Protein AF-A0A4Y2B4D6-F1 (afdb_monomer_lite)

Sequence (94 aa):
MFTSCLSKHHPVCDILGSLVYGSDRPSYLKRLDYVHHQTPWLCLRAFRTSPIPSLYAEAFEPSLSCRRDKLSLLLLSYSIKLPPSFTWEIIKWQ

Foldseek 3Di:
DPPPPPPPPPLVVLLVVLLCLVPDDPVVNVVVVVVVQCVLCVVVVNDPPDDSVVSCVVVVHDDPVVSNVVNVVSNVVVVVVDDPVVVVVSVVVD

pLDDT: mean 72.29, std 14.78, range [34.44, 86.5]

Organism: Araneus ventricosus (NCBI:txid182803)

Structure (mmCIF, N/CA/C/O backbone):
data_AF-A0A4Y2B4D6-F1
#
_entry.id   AF-A0A4Y2B4D6-F1
#
loop_
_atom_site.group_PDB
_atom_site.id
_atom_site.type_symbol
_atom_site.label_atom_id
_atom_site.label_alt_id
_atom_site.label_comp_id
_atom_site.label_asym_id
_atom_site.label_entity_id
_atom_site.label_seq_id
_atom_site.pdbx_PDB_ins_code
_atom_site.Cartn_x
_atom_site.Cartn_y
_atom_site.Cartn_z
_atom_site.occupancy
_atom_site.B_iso_or_equiv
_atom_site.auth_seq_id
_atom_site.auth_comp_id
_atom_site.auth_asym_id
_atom_site.auth_atom_id
_atom_site.pdbx_PDB_model_num
ATOM 1 N N . MET A 1 1 ? -18.063 9.639 -16.196 1.00 39.66 1 MET A N 1
ATOM 2 C CA . MET A 1 1 ? -18.869 8.499 -15.695 1.00 39.66 1 MET A CA 1
ATOM 3 C C . MET A 1 1 ? -18.123 7.626 -14.664 1.00 39.66 1 MET A C 1
ATOM 5 O O . MET A 1 1 ? -18.430 6.452 -14.562 1.00 39.66 1 MET A O 1
ATOM 9 N N . PHE A 1 2 ? -17.204 8.164 -13.842 1.00 38.88 2 PHE A N 1
ATOM 10 C CA . PHE A 1 2 ? -16.443 7.343 -12.871 1.00 38.88 2 PHE A CA 1
ATOM 11 C C . PHE A 1 2 ? -16.333 7.921 -11.450 1.00 38.88 2 PHE A C 1
ATOM 13 O O . PHE A 1 2 ? -15.703 7.319 -10.593 1.00 38.88 2 PHE A O 1
ATOM 20 N N . THR A 1 3 ? -16.982 9.043 -11.136 1.00 40.88 3 THR A N 1
ATOM 21 C CA . THR A 1 3 ? -16.836 9.685 -9.816 1.00 40.88 3 THR A CA 1
ATOM 22 C C . THR A 1 3 ? -17.827 9.196 -8.754 1.00 40.88 3 THR A C 1
ATOM 24 O O . THR A 1 3 ? -17.830 9.721 -7.649 1.00 40.88 3 THR A O 1
ATOM 27 N N . SER A 1 4 ? -18.657 8.181 -9.034 1.00 34.44 4 SER A N 1
ATOM 28 C CA . SER A 1 4 ? -19.722 7.757 -8.103 1.00 34.44 4 SER A CA 1
ATOM 29 C C . SER A 1 4 ? -19.456 6.467 -7.312 1.00 34.44 4 SER A C 1
ATOM 31 O O . SER A 1 4 ? -20.265 6.109 -6.464 1.00 34.44 4 SER A O 1
ATOM 33 N N . CYS A 1 5 ? -18.321 5.784 -7.505 1.00 40.34 5 CYS A N 1
ATOM 34 C CA . CYS A 1 5 ? -18.009 4.563 -6.739 1.00 40.34 5 CYS A CA 1
ATOM 35 C C . CYS A 1 5 ? -17.001 4.745 -5.593 1.00 40.34 5 CYS A C 1
ATOM 37 O O . CYS A 1 5 ? -16.846 3.828 -4.793 1.00 40.34 5 CYS A O 1
ATOM 39 N N . LEU A 1 6 ? -16.368 5.915 -5.443 1.00 46.66 6 LEU A N 1
ATOM 40 C CA . LEU A 1 6 ? -15.326 6.126 -4.424 1.00 46.66 6 LEU A CA 1
ATOM 41 C C . LEU A 1 6 ? -15.866 6.361 -2.994 1.00 46.66 6 LEU A C 1
ATOM 43 O O . LEU A 1 6 ? -15.086 6.514 -2.062 1.00 46.66 6 LEU A O 1
ATOM 47 N N . SER A 1 7 ? -17.189 6.411 -2.793 1.00 43.09 7 SER A N 1
ATOM 48 C CA . SER A 1 7 ? -17.793 6.880 -1.529 1.00 43.09 7 SER A CA 1
ATOM 49 C C . SER A 1 7 ? -18.484 5.796 -0.687 1.00 43.09 7 SER A C 1
ATOM 51 O O . SER A 1 7 ? -19.003 6.091 0.385 1.00 43.09 7 SER A O 1
ATOM 53 N N . LYS A 1 8 ? -18.454 4.521 -1.096 1.00 47.16 8 LYS A N 1
ATOM 54 C CA . LYS A 1 8 ? -18.922 3.406 -0.246 1.00 47.16 8 LYS A CA 1
ATOM 55 C C . LYS A 1 8 ? -17.761 2.526 0.214 1.00 47.16 8 LYS A C 1
ATOM 57 O O . LYS A 1 8 ? -17.819 1.308 0.102 1.00 47.16 8 LYS A O 1
ATOM 62 N N . HIS A 1 9 ? -16.709 3.142 0.748 1.00 53.41 9 HIS A N 1
ATOM 63 C CA . HIS A 1 9 ? -15.753 2.417 1.582 1.00 53.41 9 HIS A CA 1
ATOM 64 C C . HIS A 1 9 ? -16.442 2.113 2.917 1.00 53.41 9 HIS A C 1
ATOM 66 O O . HIS A 1 9 ? -16.498 2.951 3.817 1.00 53.41 9 HIS A O 1
ATOM 72 N N . HIS A 1 10 ? -17.079 0.944 3.007 1.00 54.38 10 HIS A N 1
ATOM 73 C CA . HIS A 1 10 ? -17.658 0.485 4.260 1.00 54.38 10 HIS A CA 1
ATOM 74 C C . HIS A 1 10 ? -16.495 0.046 5.165 1.00 54.38 10 HIS A C 1
ATOM 76 O O . HIS A 1 10 ? -15.806 -0.915 4.813 1.00 54.38 10 HIS A O 1
ATOM 82 N N . PRO A 1 11 ? -16.267 0.692 6.325 1.00 59.03 11 PRO A N 1
ATOM 83 C CA . PRO A 1 11 ? -15.068 0.462 7.138 1.00 59.03 11 PRO A CA 1
ATOM 84 C C . PRO A 1 11 ? -14.931 -1.000 7.585 1.00 59.03 11 PRO A C 1
ATOM 86 O O . PRO A 1 11 ? -13.832 -1.486 7.814 1.00 59.03 11 PRO A O 1
ATOM 89 N N . VAL A 1 12 ? -16.046 -1.732 7.652 1.00 60.66 12 VAL A N 1
ATOM 90 C CA . VAL A 1 12 ? -16.076 -3.160 7.995 1.00 60.66 12 VAL A CA 1
ATOM 91 C C . VAL A 1 12 ? -15.400 -4.034 6.931 1.00 60.66 12 VAL A C 1
ATOM 93 O O . VAL A 1 12 ? -14.686 -4.970 7.279 1.00 60.66 12 VAL A O 1
ATOM 96 N N . CYS A 1 13 ? -15.587 -3.738 5.641 1.00 56.47 13 CYS A N 1
ATOM 97 C CA . CYS A 1 13 ? -14.988 -4.527 4.559 1.00 56.47 13 CYS A CA 1
ATOM 98 C C . CYS A 1 13 ? -13.463 -4.351 4.522 1.00 56.47 13 CYS A C 1
ATOM 100 O O . CYS A 1 13 ? -12.728 -5.308 4.289 1.00 56.47 13 CYS A O 1
ATOM 102 N N . ASP A 1 14 ? -12.997 -3.143 4.831 1.00 64.69 14 ASP A N 1
ATOM 103 C CA . ASP A 1 14 ? -11.576 -2.813 4.930 1.00 64.69 14 ASP A CA 1
ATOM 104 C C . ASP A 1 14 ? -10.896 -3.497 6.124 1.00 64.69 14 ASP A C 1
ATOM 106 O O . ASP A 1 14 ? -9.777 -4.001 6.005 1.00 64.69 14 ASP A O 1
ATOM 110 N N . ILE A 1 15 ? -11.583 -3.558 7.270 1.00 65.88 15 ILE A N 1
ATOM 111 C CA . ILE A 1 15 ? -11.091 -4.228 8.483 1.00 65.88 15 ILE A CA 1
ATOM 112 C C . ILE A 1 15 ? -10.944 -5.736 8.254 1.00 65.88 15 ILE A C 1
ATOM 114 O O . ILE A 1 15 ? -9.930 -6.310 8.648 1.00 65.88 15 ILE A O 1
ATOM 118 N N . LEU A 1 16 ? -11.910 -6.370 7.581 1.00 67.56 16 LEU A N 1
ATOM 119 C CA . LEU A 1 16 ? -11.823 -7.791 7.225 1.00 67.56 16 LEU A CA 1
ATOM 120 C C . LEU A 1 16 ? -10.631 -8.067 6.302 1.00 67.56 16 LEU A C 1
ATOM 122 O O . LEU A 1 16 ? -9.901 -9.030 6.522 1.00 67.56 16 LEU A O 1
ATOM 126 N N . GLY A 1 17 ? -10.385 -7.191 5.323 1.00 71.31 17 GLY A N 1
ATOM 127 C CA . GLY A 1 17 ? -9.185 -7.266 4.490 1.00 71.31 17 GLY A CA 1
ATOM 128 C C . GLY A 1 17 ? -7.904 -7.163 5.320 1.00 71.31 17 GLY A C 1
ATOM 129 O O . GLY A 1 17 ? -7.026 -8.012 5.200 1.00 71.31 17 GLY A O 1
ATOM 130 N N . SER A 1 18 ? -7.813 -6.165 6.205 1.00 72.62 18 SER A N 1
ATOM 131 C CA . SER A 1 18 ? -6.664 -5.959 7.102 1.00 72.62 18 SER A CA 1
ATOM 132 C C . SER A 1 18 ? -6.367 -7.173 7.989 1.00 72.62 18 SER A C 1
ATOM 134 O O . SER A 1 18 ? -5.208 -7.550 8.147 1.00 72.62 18 SER A O 1
ATOM 136 N N . LEU A 1 19 ? -7.408 -7.817 8.524 1.00 73.69 19 LEU A N 1
ATOM 137 C CA . LEU A 1 19 ? -7.278 -9.006 9.364 1.00 73.69 19 LEU A CA 1
ATOM 138 C C . LEU A 1 19 ? -6.665 -10.181 8.591 1.00 73.69 19 LEU A C 1
ATOM 140 O O . LEU A 1 19 ? -5.719 -10.798 9.069 1.00 73.69 19 LEU A O 1
ATOM 144 N N . VAL A 1 20 ? -7.145 -10.437 7.370 1.00 73.75 20 VAL A N 1
ATOM 145 C CA . VAL A 1 20 ? -6.592 -11.487 6.495 1.00 73.75 20 VAL A CA 1
ATOM 146 C C . VAL A 1 20 ? -5.123 -11.203 6.173 1.00 73.75 20 VAL A C 1
ATOM 148 O O . VAL A 1 20 ? -4.277 -12.080 6.327 1.00 73.75 20 VAL A O 1
ATOM 151 N N . TYR A 1 21 ? -4.791 -9.952 5.836 1.00 74.06 21 TYR A N 1
ATOM 152 C CA . TYR A 1 21 ? -3.404 -9.536 5.609 1.00 74.06 21 TYR A CA 1
ATOM 153 C C . TYR A 1 21 ? -2.515 -9.673 6.859 1.00 74.06 21 TYR A C 1
ATOM 155 O O . TYR A 1 21 ? -1.322 -9.936 6.727 1.00 74.06 21 TYR A O 1
ATOM 163 N N . GLY A 1 22 ? -3.055 -9.474 8.062 1.00 72.31 22 GLY A N 1
ATOM 164 C CA . GLY A 1 22 ? -2.312 -9.623 9.317 1.00 72.31 22 GLY A CA 1
ATOM 165 C C . GLY A 1 22 ? -2.051 -11.081 9.709 1.00 72.31 22 GLY A C 1
ATOM 166 O O . GLY A 1 22 ? -1.032 -11.365 10.337 1.00 72.31 22 GLY A O 1
ATOM 167 N N . SER A 1 23 ? -2.946 -11.993 9.320 1.00 73.81 23 SER A N 1
ATOM 168 C CA . SER A 1 23 ? -2.887 -13.422 9.662 1.00 73.81 23 SER A CA 1
ATOM 169 C C . SER A 1 23 ? -2.216 -14.298 8.593 1.00 73.81 23 SER A C 1
ATOM 171 O O . SER A 1 23 ? -1.929 -15.469 8.843 1.00 73.81 23 SER A O 1
ATOM 173 N N . ASP A 1 24 ? -1.946 -13.762 7.402 1.00 75.06 24 ASP A N 1
ATOM 174 C CA . ASP A 1 24 ? -1.366 -14.520 6.294 1.00 75.06 24 ASP A CA 1
ATOM 175 C C . ASP A 1 24 ? 0.127 -14.843 6.477 1.00 75.06 24 ASP A C 1
ATOM 177 O O . ASP A 1 24 ? 0.920 -14.073 7.027 1.00 75.06 24 ASP A O 1
ATOM 181 N N . ARG A 1 25 ? 0.564 -15.990 5.933 1.00 82.81 25 ARG A N 1
ATOM 182 C CA . ARG A 1 25 ? 1.989 -16.366 5.968 1.00 82.81 25 ARG A CA 1
ATOM 183 C C . ARG A 1 25 ? 2.821 -15.361 5.154 1.00 82.81 25 ARG A C 1
ATOM 185 O O . ARG A 1 25 ? 2.410 -14.967 4.059 1.00 82.81 25 ARG A O 1
ATOM 192 N N . PRO A 1 26 ? 4.065 -15.054 5.568 1.00 80.75 26 PRO A N 1
ATOM 193 C CA . PRO A 1 26 ? 4.916 -14.074 4.883 1.00 80.75 26 PRO A CA 1
ATOM 194 C C . PRO A 1 26 ? 5.193 -14.410 3.407 1.00 80.75 26 PRO A C 1
ATOM 196 O O . PRO A 1 26 ? 5.452 -13.520 2.598 1.00 80.75 26 PRO A O 1
ATOM 199 N N . SER A 1 27 ? 5.124 -15.688 3.024 1.00 85.31 27 SER A N 1
ATOM 200 C CA . SER A 1 27 ? 5.238 -16.126 1.629 1.00 85.31 27 SER A CA 1
ATOM 201 C C . SER A 1 27 ? 4.037 -15.722 0.764 1.00 85.31 27 SER A C 1
ATOM 203 O O . SER A 1 27 ? 4.229 -15.366 -0.400 1.00 85.31 27 SER A O 1
ATOM 205 N N . TYR A 1 28 ? 2.822 -15.749 1.316 1.00 83.06 28 TYR A N 1
ATOM 206 C CA . TYR A 1 28 ? 1.604 -15.310 0.631 1.00 83.06 28 TYR A CA 1
ATOM 207 C C . TYR A 1 28 ? 1.552 -13.786 0.536 1.00 83.06 28 TYR A C 1
ATOM 209 O O . TYR A 1 28 ? 1.282 -13.263 -0.545 1.00 83.06 28 TYR A O 1
ATOM 217 N N . LEU A 1 29 ? 1.948 -13.080 1.600 1.00 82.81 29 LEU A N 1
ATOM 218 C CA . LEU A 1 29 ? 2.042 -11.617 1.600 1.00 82.81 29 LEU A CA 1
ATOM 219 C C . LEU A 1 29 ? 2.949 -11.084 0.491 1.00 82.81 29 LEU A C 1
ATOM 221 O O . LEU A 1 29 ? 2.563 -10.162 -0.220 1.00 82.81 29 LEU A O 1
ATOM 225 N N . LYS A 1 30 ? 4.103 -11.720 0.254 1.00 85.62 30 LYS A N 1
ATOM 226 C CA . LYS A 1 30 ? 4.994 -11.345 -0.858 1.00 85.62 30 LYS A CA 1
ATOM 227 C C . LYS A 1 30 ? 4.335 -11.484 -2.233 1.00 85.62 30 LYS A C 1
ATOM 229 O O . LYS A 1 30 ? 4.596 -10.672 -3.118 1.00 85.62 30 LYS A O 1
ATOM 234 N N . ARG A 1 31 ? 3.495 -12.506 -2.435 1.00 86.50 31 ARG A N 1
ATOM 235 C CA . ARG A 1 31 ? 2.773 -12.700 -3.706 1.00 86.50 31 ARG A CA 1
ATOM 236 C C . ARG A 1 31 ? 1.653 -11.681 -3.873 1.00 86.50 31 ARG A C 1
ATOM 238 O O . ARG A 1 31 ? 1.511 -11.128 -4.958 1.00 86.50 31 ARG A O 1
ATOM 245 N N . LEU A 1 32 ? 0.895 -11.419 -2.810 1.00 83.75 32 LEU A N 1
ATOM 246 C CA . LEU A 1 32 ? -0.132 -10.378 -2.806 1.00 83.75 32 LEU A CA 1
ATOM 247 C C . LEU A 1 32 ? 0.477 -9.005 -3.080 1.00 83.75 32 LEU A C 1
ATOM 249 O O . LEU A 1 32 ? -0.032 -8.296 -3.941 1.00 83.75 32 LEU A O 1
ATOM 253 N N . ASP A 1 33 ? 1.603 -8.676 -2.444 1.00 85.50 33 ASP A N 1
ATOM 254 C CA . ASP A 1 33 ? 2.324 -7.424 -2.682 1.00 85.50 33 ASP A CA 1
ATOM 255 C C . ASP A 1 33 ? 2.772 -7.302 -4.135 1.00 85.50 33 ASP A C 1
ATOM 257 O O . ASP A 1 33 ? 2.599 -6.246 -4.741 1.00 85.50 33 ASP A O 1
ATOM 261 N N . TYR A 1 34 ? 3.285 -8.380 -4.728 1.00 86.44 34 TYR A N 1
ATOM 262 C CA . TYR A 1 34 ? 3.660 -8.387 -6.138 1.00 86.44 34 TYR A 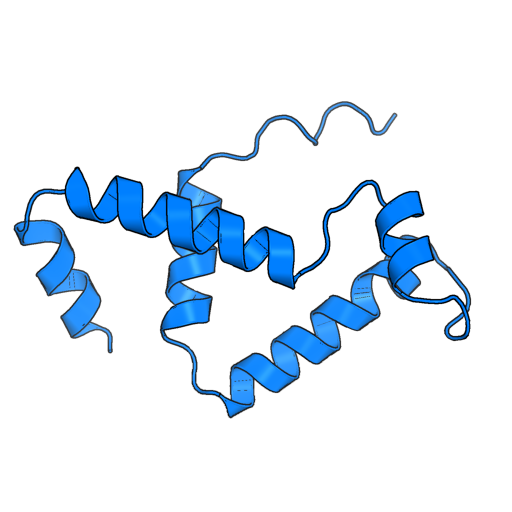CA 1
ATOM 263 C C . TYR A 1 34 ? 2.470 -8.079 -7.056 1.00 86.44 34 TYR A C 1
ATOM 265 O O . TYR A 1 34 ? 2.564 -7.195 -7.909 1.00 86.44 34 TYR A O 1
ATOM 273 N N . VAL A 1 35 ? 1.338 -8.762 -6.854 1.00 86.31 35 VAL A N 1
ATOM 274 C CA . VAL A 1 35 ? 0.118 -8.529 -7.643 1.00 86.31 35 VAL A CA 1
ATOM 275 C C . VAL A 1 35 ? -0.383 -7.100 -7.447 1.00 86.31 35 VAL A C 1
ATOM 277 O O . VAL A 1 35 ? -0.685 -6.432 -8.430 1.00 86.31 35 VAL A O 1
ATOM 280 N N . HIS A 1 36 ? -0.396 -6.605 -6.206 1.00 84.06 36 HIS A N 1
ATOM 281 C CA . HIS A 1 36 ? -0.846 -5.254 -5.867 1.00 84.06 36 HIS A CA 1
ATOM 282 C C . HIS A 1 36 ? -0.014 -4.157 -6.521 1.00 84.06 36 HIS A C 1
ATOM 284 O O . HIS A 1 36 ? -0.555 -3.132 -6.931 1.00 84.06 36 HIS A O 1
ATOM 290 N N . HIS A 1 37 ? 1.301 -4.358 -6.601 1.00 83.88 37 HIS A N 1
ATOM 291 C CA . HIS A 1 37 ? 2.162 -3.418 -7.298 1.00 83.88 37 HIS A CA 1
ATOM 292 C C . HIS A 1 37 ? 1.886 -3.458 -8.795 1.00 83.88 37 HIS A C 1
ATOM 294 O O . HIS A 1 37 ? 1.914 -2.406 -9.412 1.00 83.88 37 HIS A O 1
ATOM 300 N N . GLN A 1 38 ? 1.571 -4.619 -9.378 1.00 85.06 38 GLN A N 1
ATOM 301 C CA . GLN A 1 38 ? 1.301 -4.746 -10.813 1.00 85.06 38 GLN A CA 1
ATOM 302 C C . GLN A 1 38 ? -0.025 -4.125 -11.273 1.00 85.06 38 GLN A C 1
ATOM 304 O O . GLN A 1 38 ? -0.143 -3.710 -12.431 1.00 85.06 38 GLN A O 1
ATOM 309 N N . THR A 1 39 ? -1.017 -4.046 -10.387 1.00 85.06 39 THR A N 1
ATOM 310 C CA . THR A 1 39 ? -2.383 -3.626 -10.727 1.00 85.06 39 THR A CA 1
ATOM 311 C C . THR A 1 39 ? -2.476 -2.222 -11.328 1.00 85.06 39 THR A C 1
ATOM 313 O O . THR A 1 39 ? -3.123 -2.093 -12.365 1.00 85.06 39 THR A O 1
ATOM 316 N N . PRO A 1 40 ? -1.836 -1.174 -10.769 1.00 85.06 40 PRO A N 1
ATOM 317 C CA . PRO A 1 40 ? -1.895 0.177 -11.323 1.00 85.06 40 PRO A CA 1
ATOM 318 C C . PRO A 1 40 ? -1.473 0.250 -12.790 1.00 85.06 40 PRO A C 1
ATOM 320 O O . PRO A 1 40 ? -2.143 0.913 -13.572 1.00 85.06 40 PRO A O 1
ATOM 323 N N . TRP A 1 41 ? -0.432 -0.481 -13.204 1.00 84.88 41 TRP A N 1
ATOM 324 C CA . TRP A 1 41 ? -0.022 -0.511 -14.612 1.00 84.88 41 TRP A CA 1
ATOM 325 C C . TRP A 1 41 ? -1.083 -1.136 -15.518 1.00 84.88 41 TRP A C 1
ATOM 327 O O . TRP A 1 41 ? -1.327 -0.628 -16.610 1.00 84.88 41 TRP A O 1
ATOM 337 N N . LEU A 1 42 ? -1.727 -2.218 -15.073 1.00 83.06 42 LEU A N 1
ATOM 338 C CA . LEU A 1 42 ? -2.795 -2.875 -15.832 1.00 83.06 42 LEU A CA 1
ATOM 339 C C . LE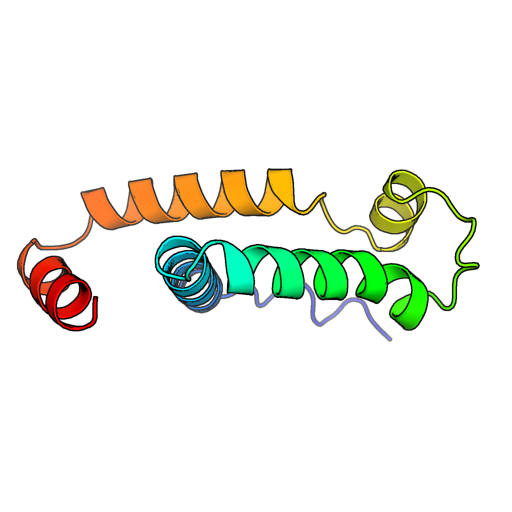U A 1 42 ? -4.044 -1.989 -15.920 1.00 83.06 42 LEU A C 1
ATOM 341 O O . LEU A 1 42 ? -4.607 -1.831 -17.002 1.00 83.06 42 LEU A O 1
ATOM 345 N N . CYS A 1 43 ? -4.441 -1.374 -14.806 1.00 82.31 43 CYS A N 1
ATOM 346 C CA . CYS A 1 43 ? -5.635 -0.535 -14.717 1.00 82.31 43 CYS A CA 1
ATOM 347 C C . CYS A 1 43 ? -5.474 0.799 -15.458 1.00 82.31 43 CYS A C 1
ATOM 349 O O . CYS A 1 43 ? -6.382 1.213 -16.174 1.00 82.31 43 CYS A O 1
ATOM 351 N N . LEU A 1 44 ? -4.317 1.454 -15.323 1.00 83.12 44 LEU A N 1
ATOM 352 C CA . LEU A 1 44 ? -4.005 2.721 -15.996 1.00 83.12 44 LEU A CA 1
ATOM 353 C C . LEU A 1 44 ? -3.484 2.518 -17.426 1.00 83.12 44 LEU A C 1
ATOM 355 O O . LEU A 1 44 ? -3.240 3.494 -18.130 1.00 83.12 44 LEU A O 1
ATOM 359 N N . ARG A 1 45 ? -3.278 1.262 -17.856 1.00 84.31 45 ARG A N 1
ATOM 360 C CA . ARG A 1 45 ? -2.590 0.904 -19.113 1.00 84.31 45 ARG A CA 1
ATOM 361 C C . ARG A 1 45 ? -1.254 1.648 -19.269 1.00 84.31 45 ARG A C 1
ATOM 363 O O . ARG A 1 45 ? -0.870 2.029 -20.373 1.00 84.31 45 ARG A O 1
ATOM 370 N N . ALA A 1 46 ? -0.557 1.860 -18.156 1.00 80.75 46 ALA A N 1
ATOM 371 C CA . ALA A 1 46 ? 0.701 2.589 -18.115 1.00 80.75 46 ALA A CA 1
ATOM 372 C C . ALA A 1 46 ? 1.881 1.680 -18.489 1.00 80.75 46 ALA A C 1
ATOM 374 O O . ALA A 1 46 ? 1.858 0.466 -18.259 1.00 80.75 46 ALA A O 1
ATOM 375 N N . PHE A 1 47 ? 2.946 2.266 -19.041 1.00 79.75 47 PHE A N 1
ATOM 376 C CA . PHE A 1 47 ? 4.171 1.526 -19.340 1.00 79.75 47 PHE A CA 1
ATOM 377 C C . PHE A 1 47 ? 4.774 0.931 -18.067 1.00 79.75 47 PHE A C 1
ATOM 379 O O . PHE A 1 47 ? 4.846 1.592 -17.035 1.00 79.75 47 PHE A O 1
ATOM 386 N N . ARG A 1 4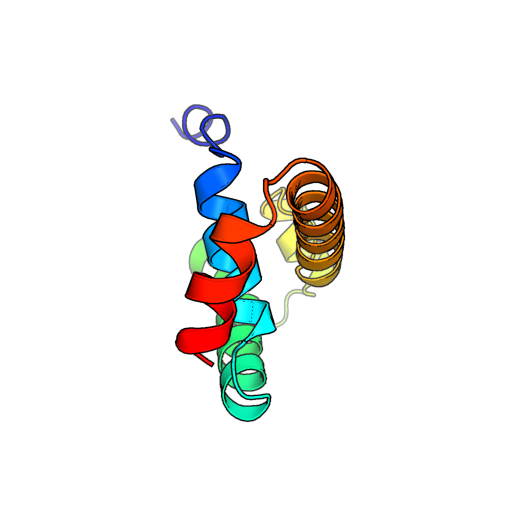8 ? 5.306 -0.296 -18.157 1.00 77.38 48 ARG A N 1
ATOM 387 C CA . ARG A 1 48 ? 5.979 -0.974 -17.028 1.00 77.38 48 ARG A CA 1
ATOM 388 C C . ARG A 1 48 ? 7.206 -0.219 -16.497 1.00 77.38 48 ARG A C 1
ATOM 390 O O . ARG A 1 48 ? 7.698 -0.540 -15.425 1.00 77.38 48 ARG A O 1
ATOM 397 N N . THR A 1 49 ? 7.707 0.754 -17.255 1.00 86.06 49 THR A N 1
ATOM 398 C CA . THR A 1 49 ? 8.833 1.626 -16.899 1.00 86.06 49 THR A CA 1
ATOM 399 C C . THR A 1 49 ? 8.410 2.867 -16.115 1.00 86.06 49 THR A C 1
ATOM 401 O O . THR A 1 49 ? 9.268 3.543 -15.552 1.00 86.06 49 THR A O 1
ATOM 404 N N . SER A 1 50 ? 7.112 3.181 -16.062 1.00 83.19 50 SER A N 1
ATOM 405 C CA . SER A 1 50 ? 6.604 4.314 -15.295 1.00 83.19 50 SER A CA 1
ATOM 406 C C . SER A 1 50 ? 6.861 4.097 -13.798 1.00 83.19 50 SER A C 1
ATOM 408 O O . SER A 1 50 ? 6.571 3.012 -13.284 1.00 83.19 50 SER A O 1
ATOM 410 N N . PRO A 1 51 ? 7.383 5.107 -13.079 1.00 83.38 51 PRO A N 1
ATOM 411 C CA . PRO A 1 51 ? 7.681 4.976 -11.662 1.00 83.38 51 PRO A CA 1
ATOM 412 C C . PRO A 1 51 ? 6.392 4.804 -10.845 1.00 83.38 51 PRO A C 1
ATOM 414 O O . PRO A 1 51 ? 5.436 5.559 -11.002 1.00 83.38 51 PRO A O 1
ATOM 417 N N . ILE A 1 52 ? 6.400 3.845 -9.915 1.00 81.56 52 ILE A N 1
ATOM 418 C CA . ILE A 1 52 ? 5.298 3.530 -8.988 1.00 81.56 52 ILE A CA 1
ATOM 419 C C . ILE A 1 52 ? 4.645 4.770 -8.334 1.00 81.56 52 ILE A C 1
ATOM 421 O O . ILE A 1 52 ? 3.417 4.852 -8.346 1.00 81.56 52 ILE A O 1
ATOM 425 N N . PRO A 1 53 ? 5.390 5.755 -7.782 1.00 82.12 53 PRO A N 1
ATOM 426 C CA . PRO A 1 53 ? 4.766 6.931 -7.166 1.00 82.12 53 PRO A CA 1
ATOM 427 C C . PRO A 1 53 ? 3.949 7.778 -8.151 1.00 82.12 53 PRO A C 1
ATOM 429 O O . PRO A 1 53 ? 2.928 8.336 -7.761 1.00 82.12 53 PRO A O 1
ATOM 432 N N . SER A 1 54 ? 4.344 7.832 -9.428 1.00 85.06 54 SER A N 1
ATOM 433 C CA . SER A 1 54 ? 3.563 8.523 -10.462 1.00 85.06 54 SER A CA 1
ATOM 434 C C . SER A 1 54 ? 2.250 7.796 -10.747 1.00 85.06 54 SER A C 1
ATOM 436 O O . SER A 1 54 ? 1.237 8.449 -10.954 1.00 85.06 54 SER A O 1
ATOM 438 N N . LEU A 1 55 ? 2.235 6.461 -10.696 1.00 84.44 55 LEU A N 1
ATOM 439 C CA . LEU A 1 55 ? 1.012 5.678 -10.898 1.00 84.44 55 LEU A CA 1
ATOM 440 C C . LEU A 1 55 ? 0.021 5.856 -9.754 1.00 84.44 55 LEU A C 1
ATOM 442 O O . LEU A 1 55 ? -1.174 5.935 -10.002 1.00 84.44 55 LEU A O 1
ATOM 446 N N . TYR A 1 56 ? 0.504 5.925 -8.512 1.00 84.88 56 TYR A N 1
ATOM 447 C CA . TYR A 1 56 ? -0.352 6.211 -7.360 1.00 84.88 56 TYR A CA 1
ATOM 448 C C . TYR A 1 56 ? -0.963 7.616 -7.445 1.00 84.88 56 TYR A C 1
ATOM 450 O O . TYR A 1 56 ? -2.145 7.783 -7.154 1.00 84.88 56 TYR A O 1
ATOM 458 N N . ALA A 1 57 ? -0.191 8.603 -7.915 1.00 84.12 57 ALA A N 1
ATOM 459 C CA . ALA A 1 57 ? -0.693 9.954 -8.155 1.00 84.12 57 ALA A CA 1
ATOM 460 C C . ALA A 1 57 ? -1.777 9.987 -9.251 1.00 84.12 57 ALA A C 1
ATOM 462 O O . ALA A 1 57 ? -2.828 10.583 -9.039 1.00 84.12 57 ALA A O 1
ATOM 463 N N . GLU A 1 58 ? -1.561 9.293 -10.374 1.00 84.44 58 GLU A N 1
ATOM 464 C CA . GLU A 1 58 ? -2.534 9.182 -11.477 1.00 84.44 58 GLU A CA 1
ATOM 465 C C . GLU A 1 58 ? -3.788 8.377 -11.095 1.00 84.44 58 GLU A C 1
ATOM 467 O O . GLU A 1 58 ? -4.901 8.702 -11.502 1.00 84.44 58 GLU A O 1
ATOM 472 N N . ALA A 1 59 ? -3.631 7.327 -10.285 1.00 83.06 59 ALA A N 1
ATOM 473 C CA . ALA A 1 59 ? -4.741 6.528 -9.767 1.00 83.06 59 ALA A CA 1
ATOM 474 C C . ALA A 1 59 ? -5.514 7.222 -8.633 1.00 83.06 59 ALA A C 1
ATOM 476 O O . ALA A 1 59 ? -6.536 6.688 -8.202 1.00 83.06 59 ALA A O 1
ATOM 477 N N . PHE A 1 60 ? -5.033 8.368 -8.134 1.00 82.38 60 PHE A N 1
ATOM 478 C CA . PHE A 1 60 ? -5.532 9.033 -6.924 1.00 82.38 60 PHE A CA 1
ATOM 479 C C . PHE A 1 60 ? -5.604 8.103 -5.698 1.00 82.38 60 PHE A C 1
ATOM 481 O O . PHE A 1 60 ? -6.420 8.310 -4.799 1.00 82.38 60 PHE A O 1
ATOM 488 N N . GLU A 1 61 ? -4.742 7.086 -5.646 1.00 82.38 61 GLU A N 1
ATOM 489 C CA . GLU A 1 61 ? -4.751 6.052 -4.612 1.00 82.38 61 GLU A CA 1
ATOM 490 C C . GLU A 1 61 ? -3.481 6.172 -3.752 1.00 82.38 61 GLU A C 1
ATOM 492 O O . GLU A 1 61 ? -2.377 6.273 -4.295 1.00 82.38 61 GLU A O 1
ATOM 497 N N . PRO A 1 62 ? -3.583 6.154 -2.411 1.00 81.75 62 PRO A N 1
ATOM 498 C CA . PRO A 1 62 ? -2.415 6.177 -1.537 1.00 81.75 62 PRO A CA 1
ATOM 499 C C . PRO A 1 62 ? -1.551 4.920 -1.693 1.00 81.75 62 PRO A C 1
ATOM 501 O O . PRO A 1 62 ? -2.024 3.841 -2.054 1.00 81.75 62 PRO A O 1
ATOM 504 N N . SER A 1 63 ? -0.267 5.044 -1.347 1.00 82.62 63 SER A N 1
ATOM 505 C CA . SER A 1 63 ? 0.662 3.914 -1.383 1.00 82.62 63 SER A CA 1
ATOM 506 C C . SER A 1 63 ? 0.193 2.759 -0.491 1.00 82.62 63 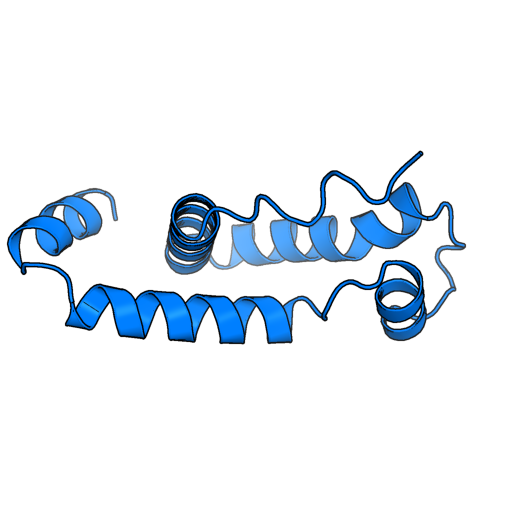SER A C 1
ATOM 508 O O . SER A 1 63 ? -0.475 2.948 0.530 1.00 82.62 63 SER A O 1
ATOM 510 N N . LEU A 1 64 ? 0.586 1.539 -0.858 1.00 80.75 64 LEU A N 1
ATOM 511 C CA . LEU A 1 64 ? 0.206 0.325 -0.136 1.00 80.75 64 LEU A CA 1
ATOM 512 C C . LEU A 1 64 ? 0.609 0.358 1.350 1.00 80.75 64 LEU A C 1
ATOM 514 O O . LEU A 1 64 ? -0.169 -0.076 2.198 1.00 80.75 64 LEU A O 1
ATOM 518 N N . SER A 1 65 ? 1.771 0.930 1.679 1.00 82.94 65 SER A N 1
ATOM 519 C CA . SER A 1 65 ? 2.204 1.126 3.071 1.00 82.94 65 SER A CA 1
ATOM 520 C C . SER A 1 65 ? 1.276 2.076 3.827 1.00 82.94 65 SER A C 1
ATOM 522 O O . SER A 1 65 ? 0.781 1.724 4.890 1.00 82.94 65 SER A O 1
ATOM 524 N N . CYS A 1 66 ? 0.938 3.226 3.235 1.00 83.06 66 CYS A N 1
ATOM 525 C CA . CYS A 1 66 ? 0.030 4.193 3.854 1.00 83.06 66 CYS A CA 1
ATOM 526 C C . CYS A 1 66 ? -1.368 3.594 4.088 1.00 83.06 66 CYS A C 1
ATOM 528 O O . CYS A 1 66 ? -1.990 3.819 5.129 1.00 83.06 66 CYS A O 1
ATOM 530 N N . ARG A 1 67 ? -1.848 2.763 3.153 1.00 83.00 67 ARG A N 1
ATOM 531 C CA . ARG A 1 67 ? -3.086 1.994 3.332 1.00 83.00 67 ARG A CA 1
ATOM 532 C C . ARG A 1 67 ? -2.987 1.023 4.504 1.00 83.00 67 ARG A C 1
ATOM 534 O O . ARG A 1 67 ? -3.909 0.981 5.311 1.00 83.00 67 ARG A O 1
ATOM 541 N N . ARG A 1 68 ? -1.888 0.270 4.625 1.00 82.62 68 ARG A N 1
ATOM 542 C CA . ARG A 1 68 ? -1.658 -0.649 5.754 1.00 82.62 68 ARG A CA 1
ATOM 543 C C . ARG A 1 68 ? -1.633 0.087 7.090 1.00 82.62 68 ARG A C 1
ATOM 545 O O . ARG A 1 68 ? -2.293 -0.366 8.018 1.00 82.62 68 ARG A O 1
ATOM 552 N N . ASP A 1 69 ? -0.964 1.232 7.162 1.00 84.62 69 ASP A N 1
ATOM 553 C CA . ASP A 1 69 ? -0.892 2.047 8.380 1.00 84.62 69 ASP A CA 1
ATOM 554 C C . ASP A 1 69 ? -2.270 2.583 8.783 1.00 84.62 69 ASP A C 1
ATOM 556 O O . ASP A 1 69 ? -2.673 2.524 9.942 1.00 84.62 69 ASP A O 1
ATOM 560 N N . LYS A 1 70 ? -3.058 3.050 7.811 1.00 85.12 70 LYS A N 1
ATOM 561 C CA . LYS A 1 70 ? -4.438 3.470 8.067 1.00 85.12 70 LYS A CA 1
ATOM 562 C C . LYS A 1 70 ? -5.291 2.304 8.574 1.00 85.12 70 LYS A C 1
AT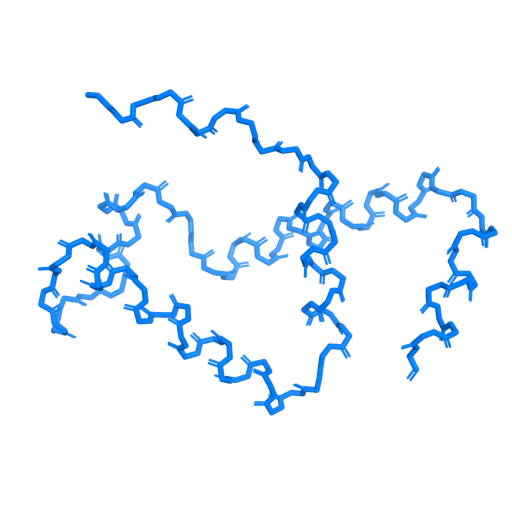OM 564 O O . LYS A 1 70 ? -6.054 2.469 9.523 1.00 85.12 70 LYS A O 1
ATOM 569 N N . LEU A 1 71 ? -5.168 1.131 7.957 1.00 80.38 71 LEU A N 1
ATOM 570 C CA . LEU A 1 71 ? -5.925 -0.065 8.332 1.00 80.38 71 LEU A CA 1
ATOM 571 C C . LEU A 1 71 ? -5.525 -0.615 9.706 1.00 80.38 71 LEU A C 1
ATOM 573 O O . LEU A 1 71 ? -6.396 -1.054 10.456 1.00 80.38 71 LEU A O 1
ATOM 577 N N . SER A 1 72 ? -4.240 -0.573 10.058 1.00 80.88 72 SER A N 1
ATOM 578 C CA . SER A 1 72 ? -3.750 -1.017 11.366 1.00 80.88 72 SER A CA 1
ATOM 579 C C . SER A 1 72 ? -4.241 -0.099 12.488 1.00 80.88 72 SER A C 1
ATOM 581 O O . SER A 1 72 ? -4.691 -0.587 13.525 1.00 80.88 72 SER A O 1
ATOM 583 N N . LEU A 1 73 ? -4.271 1.217 12.254 1.00 82.62 73 LEU A N 1
ATOM 584 C CA . LEU A 1 73 ? -4.857 2.190 13.182 1.00 82.62 73 LEU A CA 1
ATOM 585 C C . LEU A 1 73 ? -6.367 1.985 13.366 1.00 82.62 73 LEU A C 1
ATOM 587 O O . LEU A 1 73 ? -6.873 2.060 14.489 1.00 82.62 73 LEU A O 1
ATOM 591 N N . LEU A 1 74 ? -7.095 1.701 12.280 1.00 82.12 74 LEU A N 1
ATOM 592 C CA . LEU A 1 74 ? -8.529 1.400 12.341 1.00 82.12 74 LEU A CA 1
ATOM 593 C C . LEU A 1 74 ? -8.804 0.111 13.123 1.00 82.12 74 LEU A C 1
ATOM 595 O O . LEU A 1 74 ? -9.705 0.094 13.964 1.00 82.12 74 LEU A O 1
ATOM 599 N N . LEU A 1 75 ? -8.005 -0.936 12.896 1.00 77.62 75 LEU A N 1
ATOM 600 C CA . LEU A 1 75 ? -8.098 -2.187 13.645 1.00 77.62 75 LEU A CA 1
ATOM 601 C C . LEU A 1 75 ? -7.832 -1.952 15.134 1.00 77.62 75 LEU A C 1
ATOM 603 O O . LEU A 1 75 ? -8.630 -2.378 15.958 1.00 77.62 75 LEU A O 1
ATOM 607 N N . LEU A 1 76 ? -6.774 -1.216 15.484 1.00 78.62 76 LEU A N 1
ATOM 608 C CA . LEU A 1 76 ? -6.458 -0.874 16.873 1.00 78.62 76 LEU A CA 1
ATOM 609 C C . LEU A 1 76 ? -7.624 -0.132 17.549 1.00 78.62 76 LEU A C 1
ATOM 611 O O . LEU A 1 76 ? -8.047 -0.500 18.644 1.00 78.62 76 LEU A O 1
ATOM 615 N N . SER A 1 77 ? -8.184 0.880 16.878 1.00 80.88 77 SER A N 1
ATOM 616 C CA . SER A 1 77 ? -9.332 1.645 17.384 1.00 80.88 77 SER A CA 1
ATOM 617 C C . SER A 1 77 ? -10.562 0.766 17.628 1.00 80.88 77 SER A C 1
ATOM 619 O O . SER A 1 77 ? -11.288 0.975 18.603 1.00 80.88 77 SER A O 1
ATOM 621 N N . TYR A 1 78 ? -10.801 -0.212 16.754 1.00 74.44 78 TYR A N 1
ATOM 622 C CA . TYR A 1 78 ? -11.935 -1.123 16.856 1.00 74.44 78 TYR A CA 1
ATOM 623 C C . TYR A 1 78 ? -11.722 -2.211 17.913 1.00 74.44 78 TYR A C 1
ATOM 625 O O . TYR A 1 78 ? -12.629 -2.466 18.700 1.00 74.44 78 TYR A O 1
ATOM 633 N N . SER A 1 79 ? -10.517 -2.777 18.010 1.00 69.88 79 SER A N 1
ATOM 634 C CA . SER A 1 79 ? -10.140 -3.754 19.040 1.00 69.88 79 SER A CA 1
ATOM 635 C C . SER A 1 79 ? -10.312 -3.206 20.457 1.00 69.88 79 SER A C 1
ATOM 637 O O . SER A 1 79 ? -10.671 -3.952 21.358 1.00 69.88 79 SER A O 1
ATOM 639 N N . ILE A 1 80 ? -10.116 -1.898 20.654 1.00 73.75 80 ILE A N 1
ATOM 640 C CA . ILE A 1 80 ? -10.357 -1.232 21.945 1.00 73.75 80 ILE A CA 1
ATOM 641 C C . ILE A 1 80 ? -11.863 -1.072 22.235 1.00 73.75 80 ILE A C 1
ATOM 643 O O . ILE A 1 80 ? -12.270 -1.030 23.392 1.00 73.75 80 ILE A O 1
ATOM 647 N N . LYS A 1 81 ? -12.703 -0.971 21.197 1.00 72.25 81 LYS A N 1
ATOM 648 C CA . LYS A 1 81 ? -14.161 -0.780 21.319 1.00 72.25 81 LYS A CA 1
ATOM 649 C C . LYS A 1 81 ? -14.954 -2.089 21.360 1.00 72.25 81 LYS A C 1
ATOM 651 O O . LYS A 1 81 ? -16.136 -2.065 21.697 1.00 72.25 81 LYS A O 1
ATOM 656 N N . LEU A 1 82 ? -14.345 -3.205 20.975 1.00 62.22 82 LEU A N 1
ATOM 657 C CA . LEU A 1 82 ? -14.995 -4.506 20.882 1.00 62.22 82 LEU A CA 1
ATOM 658 C C . LEU A 1 82 ? -15.057 -5.226 22.239 1.00 62.22 82 LEU A C 1
ATOM 660 O O . LEU A 1 82 ? -14.075 -5.220 22.982 1.00 62.22 82 LEU A O 1
ATOM 664 N N . PRO A 1 83 ? -16.169 -5.916 22.555 1.00 61.41 83 PRO A N 1
ATOM 665 C CA . PRO A 1 83 ? -16.225 -6.797 23.711 1.00 61.41 83 PRO A CA 1
ATOM 666 C C . PRO A 1 83 ? -15.265 -7.992 23.532 1.00 61.41 83 PRO A C 1
ATOM 668 O O . PRO A 1 83 ? -15.179 -8.558 22.436 1.00 61.41 83 PRO A O 1
ATOM 671 N N . PRO A 1 84 ? -14.591 -8.440 24.609 1.00 60.38 84 PRO A N 1
ATOM 672 C CA . PRO A 1 84 ? -13.567 -9.488 24.562 1.00 60.38 84 PRO A CA 1
ATOM 673 C C . PRO A 1 84 ? -14.095 -10.863 24.126 1.00 60.38 84 PRO A C 1
ATOM 675 O O . PRO A 1 84 ? -13.308 -11.768 23.897 1.00 60.38 84 PRO A O 1
ATOM 678 N N . SER A 1 85 ? -15.408 -11.059 23.986 1.00 59.47 85 SER A N 1
ATOM 679 C CA . SER A 1 85 ? -15.982 -12.300 23.450 1.00 59.47 85 SER A CA 1
ATOM 680 C C . SER A 1 85 ? -15.722 -12.487 21.950 1.00 59.47 85 SER A C 1
ATOM 682 O O . SER A 1 85 ? -15.617 -13.620 21.493 1.00 59.47 85 SER A O 1
ATOM 684 N N . PHE A 1 86 ? -15.580 -11.397 21.188 1.00 60.91 86 PHE A N 1
ATOM 685 C CA . PHE A 1 86 ? -15.377 -11.445 19.735 1.00 60.91 86 PHE A CA 1
ATOM 686 C C . PHE A 1 86 ? -13.934 -11.814 19.353 1.00 60.91 86 PHE A C 1
ATOM 688 O O . PHE A 1 86 ? -13.693 -12.408 18.305 1.00 60.91 86 PHE A O 1
ATOM 695 N N . THR A 1 87 ? -12.961 -11.515 20.219 1.00 54.09 87 THR A N 1
ATOM 696 C CA . THR A 1 87 ? -11.537 -11.769 19.958 1.00 54.09 87 THR A CA 1
ATOM 697 C C . THR A 1 87 ? -11.159 -13.250 20.063 1.00 54.09 87 THR A C 1
ATOM 699 O O . THR A 1 87 ? -10.268 -13.694 19.342 1.00 54.09 87 THR A O 1
ATOM 702 N N . TRP A 1 88 ? -11.842 -14.039 20.902 1.00 48.31 88 TRP A N 1
ATOM 703 C CA . TRP A 1 88 ? -11.552 -15.474 21.066 1.00 48.31 88 TRP A CA 1
ATOM 704 C C . TRP A 1 88 ? -11.963 -16.320 19.856 1.00 48.31 88 TRP A C 1
ATOM 706 O O . TRP A 1 88 ? -11.271 -17.279 19.526 1.00 48.31 88 TRP A O 1
ATOM 716 N N . GLU A 1 89 ? -13.041 -15.947 19.161 1.00 52.59 89 GLU A N 1
ATOM 717 C CA . GLU A 1 89 ? -13.467 -16.620 17.925 1.00 52.59 89 GLU A CA 1
ATOM 718 C C . GLU A 1 89 ? -12.480 -16.372 16.774 1.00 52.59 89 GLU A C 1
ATOM 720 O O . GLU A 1 89 ? -12.248 -17.264 15.967 1.00 52.59 89 GLU A O 1
ATOM 725 N N . ILE A 1 90 ? -11.825 -15.205 16.731 1.00 52.31 90 ILE A N 1
ATOM 726 C CA . ILE A 1 90 ? -10.822 -14.869 15.704 1.00 52.31 90 ILE A CA 1
ATOM 727 C C . ILE A 1 90 ? -9.518 -15.653 15.913 1.00 52.31 90 ILE A C 1
ATOM 729 O O . ILE A 1 90 ? -8.961 -16.181 14.954 1.00 52.31 90 ILE A O 1
ATOM 733 N N . ILE A 1 91 ? -9.050 -15.785 17.159 1.00 54.97 91 ILE A N 1
ATOM 734 C CA . ILE A 1 91 ? -7.828 -16.545 17.490 1.00 54.97 91 ILE A CA 1
ATOM 735 C C . ILE A 1 91 ? -8.000 -18.045 17.190 1.00 54.97 91 ILE A C 1
ATOM 737 O O . ILE A 1 91 ? -7.028 -18.726 16.891 1.00 54.97 91 ILE A O 1
ATOM 741 N N . LYS A 1 92 ? -9.232 -18.565 17.218 1.00 47.38 92 LYS A N 1
ATOM 742 C CA . LYS A 1 92 ? -9.540 -19.980 16.957 1.00 47.38 92 LYS A CA 1
ATOM 743 C C . LYS A 1 92 ? -9.378 -20.394 15.486 1.00 47.38 92 LYS A C 1
ATOM 745 O O . LYS A 1 92 ? -9.315 -21.587 15.202 1.00 47.38 92 LYS A O 1
ATOM 750 N N . TRP A 1 93 ? -9.330 -19.426 14.568 1.00 43.31 93 TRP A N 1
ATOM 751 C CA . TRP A 1 93 ? -9.091 -19.639 13.134 1.00 43.31 93 TRP A CA 1
ATOM 752 C C . TRP A 1 93 ? -7.632 -19.377 12.710 1.00 43.31 93 TRP A C 1
ATOM 754 O O . TRP A 1 93 ? -7.348 -19.389 11.511 1.00 43.31 93 TRP A O 1
ATOM 764 N N 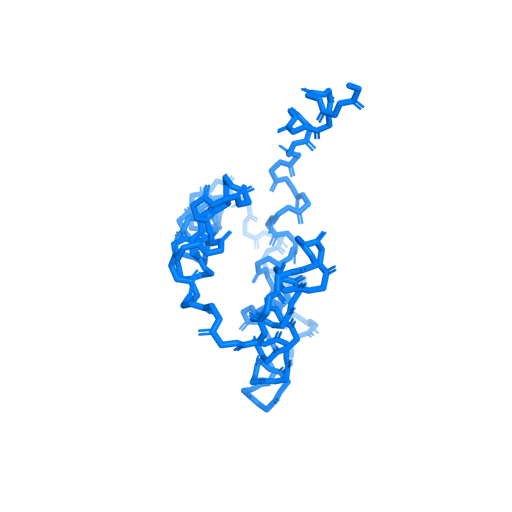. GLN A 1 94 ? -6.718 -19.161 13.665 1.00 43.34 94 GLN A N 1
ATOM 765 C CA . GLN A 1 94 ? -5.269 -19.040 13.451 1.00 43.34 94 GLN A CA 1
ATOM 766 C C . GLN A 1 94 ? -4.537 -20.298 13.926 1.00 43.34 94 GLN A C 1
ATOM 768 O O . GLN A 1 94 ? -3.624 -20.746 13.195 1.00 43.34 94 GLN A O 1
#

Secondary structure (DSSP, 8-state):
--TTSTT---HHHHHHHHHHHHHS-HHHHHHHHHHHHHHHHHHHT--TTS-HHHHHHHTT---HHHHHHHHHHHHHHHHHHS-THHHHHHHTT-

Radius of gyration: 16.13 Å; chains: 1; bounding box: 29×30×44 Å